Protein AF-A0A7C2QD54-F1 (afdb_monomer_lite)

Radius of gyration: 16.15 Å; chains: 1; bounding box: 28×56×39 Å

pLDDT: mean 87.22, std 12.04, range [49.31, 98.19]

Secondary structure (DSSP, 8-state):
-EEEETTTEEEEEEEEE-SSEEEEEEEES-SSS-SEEEE-SS-EEEEETT--EEEESSSS--TTTTTTSBS--EEEEEETTEEEEEEESS--SEEEEE-SSSS-EEEEE-S--S-EEEEEEEES--SSTHHHHHHHHHHHSPP-------

Sequence (150 aa):
MFRELQGGVTYTKRYTFYPQYFDVEIETSTSEATYSRAFYAQEGDYEDSGGVKARVDGKGEAEGVMGTTQQPRWYAVYAPRWAHACLALTPMDAIVYWDSAAMGGIGFNTSRTEGVRLRYVILPGARDASFAERWYRRAQEPIKVVEESE

Structure (mmCIF, N/CA/C/O backbone):
data_AF-A0A7C2QD54-F1
#
_entry.id   AF-A0A7C2QD54-F1
#
loop_
_ato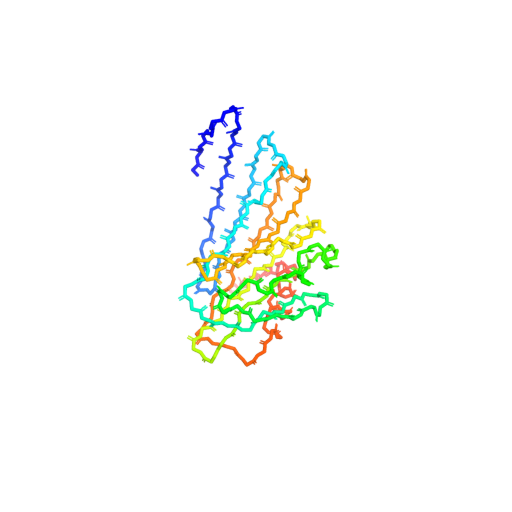m_site.group_PDB
_atom_site.id
_atom_site.type_symbol
_atom_site.label_atom_id
_atom_site.label_alt_id
_atom_site.label_comp_id
_atom_site.label_asym_id
_atom_site.label_entity_id
_atom_site.label_seq_id
_atom_site.pdbx_PDB_ins_code
_atom_site.Cartn_x
_atom_site.Cartn_y
_atom_site.Cartn_z
_atom_site.occupancy
_atom_site.B_iso_or_equiv
_atom_site.auth_seq_id
_atom_site.auth_comp_id
_atom_site.auth_asym_id
_atom_site.auth_atom_id
_atom_site.pdbx_PDB_model_num
ATOM 1 N N . MET A 1 1 ? 1.426 -4.482 18.633 1.00 51.06 1 MET A N 1
ATOM 2 C CA . MET A 1 1 ? 2.181 -3.522 19.478 1.00 51.06 1 MET A CA 1
ATOM 3 C C . MET A 1 1 ? 1.274 -2.326 19.726 1.00 51.06 1 MET A C 1
ATOM 5 O O . MET A 1 1 ? 0.720 -1.838 18.749 1.00 51.06 1 MET A O 1
ATOM 9 N N . PHE A 1 2 ? 1.100 -1.905 20.980 1.00 67.88 2 PHE A N 1
ATOM 10 C CA . PHE A 1 2 ? 0.339 -0.706 21.361 1.00 67.88 2 PHE A CA 1
ATOM 11 C C . PHE A 1 2 ? 1.287 0.494 21.438 1.00 67.88 2 PHE A C 1
ATOM 13 O O . PHE A 1 2 ? 2.392 0.357 21.971 1.00 67.88 2 PHE A O 1
ATOM 20 N N . ARG A 1 3 ? 0.884 1.644 20.891 1.00 66.62 3 ARG A N 1
ATOM 21 C CA . ARG A 1 3 ? 1.593 2.917 21.070 1.00 66.62 3 ARG A CA 1
ATOM 22 C C . ARG A 1 3 ? 0.594 4.056 21.258 1.00 66.62 3 ARG A C 1
ATOM 24 O O . ARG A 1 3 ? -0.423 4.112 20.571 1.00 66.62 3 ARG A O 1
ATOM 31 N N . GLU A 1 4 ? 0.944 4.976 22.145 1.00 72.44 4 GLU A N 1
ATOM 32 C CA . GLU A 1 4 ? 0.268 6.257 22.336 1.00 72.44 4 GLU A CA 1
ATOM 33 C C . GLU A 1 4 ? 1.118 7.362 21.693 1.00 72.44 4 GLU A C 1
ATOM 35 O O . GLU A 1 4 ? 2.344 7.386 21.840 1.00 72.44 4 GLU A O 1
ATOM 40 N N . LEU A 1 5 ? 0.483 8.232 20.914 1.00 70.19 5 LEU A N 1
ATOM 41 C CA . LEU A 1 5 ? 1.089 9.386 20.255 1.00 70.19 5 LEU A CA 1
ATOM 42 C C . LEU A 1 5 ? 0.797 10.664 21.056 1.00 70.19 5 LEU A C 1
ATOM 44 O O . LEU A 1 5 ? -0.136 10.718 21.857 1.00 70.19 5 LEU A O 1
ATOM 48 N N . GLN A 1 6 ? 1.576 11.723 20.810 1.00 69.88 6 GLN A N 1
ATOM 49 C CA . GLN A 1 6 ? 1.274 13.046 21.365 1.00 69.88 6 GLN A CA 1
ATOM 50 C C . GLN A 1 6 ? -0.150 13.474 20.967 1.00 69.88 6 GLN A C 1
ATOM 52 O O . GLN A 1 6 ? -0.524 13.361 19.803 1.00 69.88 6 GLN A O 1
ATOM 57 N N . GLY A 1 7 ? -0.935 13.941 21.945 1.00 75.19 7 GLY A N 1
ATOM 58 C CA . GLY A 1 7 ? -2.345 14.310 21.762 1.00 75.19 7 GLY A CA 1
ATOM 59 C C . GLY A 1 7 ? -3.369 13.254 22.203 1.00 75.19 7 GLY A C 1
ATOM 60 O O . GLY A 1 7 ? -4.551 13.438 21.943 1.00 75.19 7 GLY A O 1
ATOM 61 N N . GLY A 1 8 ? -2.952 12.166 22.866 1.00 79.69 8 GLY A N 1
ATOM 62 C CA . GLY A 1 8 ? -3.870 11.134 23.382 1.00 79.69 8 GLY A CA 1
ATOM 63 C C . GLY A 1 8 ? -4.407 10.181 22.307 1.00 79.69 8 GLY A C 1
ATOM 64 O O . GLY A 1 8 ? -5.371 9.449 22.534 1.00 79.69 8 GLY A O 1
ATOM 65 N N . VAL A 1 9 ? -3.791 10.183 21.122 1.00 82.81 9 VAL A N 1
ATOM 66 C CA . VAL A 1 9 ? -4.124 9.256 20.038 1.00 82.81 9 VAL A CA 1
ATOM 67 C C . VAL A 1 9 ? -3.458 7.912 20.305 1.00 82.81 9 VAL A C 1
ATOM 69 O O . VAL A 1 9 ? -2.239 7.834 20.455 1.00 82.81 9 VAL A O 1
ATOM 72 N N . THR A 1 10 ? -4.235 6.836 20.311 1.00 87.12 10 THR A N 1
ATOM 73 C CA . THR A 1 10 ? -3.731 5.470 20.454 1.00 87.12 10 THR A CA 1
ATOM 74 C C . THR A 1 10 ? -3.917 4.715 19.154 1.00 87.12 10 THR A C 1
ATOM 76 O O . THR A 1 10 ? -4.859 4.964 18.403 1.00 87.12 10 THR A O 1
ATOM 79 N N . TYR A 1 11 ? -3.009 3.783 18.874 1.00 87.62 11 TYR A N 1
ATOM 80 C CA . TYR A 1 11 ? -3.208 2.838 17.787 1.00 87.62 11 TYR A CA 1
ATOM 81 C C . TYR A 1 11 ? -2.607 1.472 18.102 1.00 87.62 11 TYR A C 1
ATOM 83 O O . TYR A 1 11 ? -1.586 1.338 18.788 1.00 87.62 11 TYR A O 1
ATOM 91 N N . THR A 1 12 ? -3.222 0.455 17.512 1.00 91.00 12 THR A N 1
ATOM 92 C CA . THR A 1 12 ? -2.728 -0.915 17.499 1.00 91.00 12 THR A CA 1
ATOM 93 C C . THR A 1 12 ? -2.559 -1.356 16.058 1.00 91.00 12 THR A C 1
ATOM 95 O O . THR A 1 12 ? -3.454 -1.203 15.231 1.00 91.00 12 THR A O 1
ATOM 98 N N . LYS A 1 13 ? -1.390 -1.930 15.758 1.00 92.56 13 LYS A N 1
ATOM 99 C CA . LYS A 1 13 ? -1.161 -2.665 14.512 1.00 92.56 13 LYS A CA 1
ATOM 100 C C . LYS A 1 13 ? -0.808 -4.112 14.797 1.00 92.56 13 LYS A C 1
ATOM 102 O O . LYS A 1 13 ? 0.065 -4.391 15.635 1.00 92.56 13 LYS A O 1
ATOM 107 N N . ARG A 1 14 ? -1.449 -5.014 14.058 1.00 95.50 14 ARG A N 1
ATOM 108 C CA . ARG A 1 14 ? -1.118 -6.438 14.001 1.00 95.50 14 ARG A CA 1
ATOM 109 C C . ARG A 1 14 ? -0.583 -6.770 12.616 1.00 95.50 14 ARG A C 1
ATOM 111 O O . ARG A 1 14 ? -1.251 -6.519 11.621 1.00 95.50 14 ARG A O 1
ATOM 118 N N . TYR A 1 15 ? 0.612 -7.348 12.580 1.00 95.56 15 TYR A N 1
ATOM 119 C CA . TYR A 1 15 ? 1.270 -7.790 11.355 1.00 95.56 15 TYR A CA 1
ATOM 120 C C . TYR A 1 15 ? 1.229 -9.314 11.295 1.00 95.56 15 TYR A C 1
ATOM 122 O O . TYR A 1 15 ? 1.637 -9.969 12.254 1.00 95.56 15 TYR A O 1
ATOM 130 N N . THR A 1 16 ? 0.746 -9.871 10.187 1.00 96.94 16 THR A N 1
ATOM 131 C CA . THR A 1 16 ? 0.750 -11.322 9.942 1.00 96.94 16 THR A CA 1
ATOM 132 C C . THR A 1 16 ? 1.552 -11.605 8.683 1.00 96.94 16 THR A C 1
ATOM 134 O O . THR A 1 16 ? 1.192 -11.121 7.613 1.00 96.94 16 THR A O 1
ATOM 137 N N . PHE A 1 17 ? 2.644 -12.356 8.811 1.00 95.81 17 PHE A N 1
ATOM 138 C CA . PHE A 1 17 ? 3.596 -12.588 7.726 1.00 95.81 17 PHE A CA 1
ATOM 139 C C . PHE A 1 17 ? 3.344 -13.923 7.027 1.00 95.81 17 PHE A C 1
ATOM 141 O O . PHE A 1 17 ? 3.134 -14.946 7.675 1.00 95.81 17 PHE A O 1
ATOM 148 N N . TYR A 1 18 ? 3.426 -13.897 5.702 1.00 94.75 18 TYR A N 1
ATOM 149 C CA . TYR A 1 18 ? 3.318 -15.045 4.809 1.00 94.75 18 TYR A CA 1
ATOM 150 C C . TYR A 1 18 ? 4.505 -15.025 3.830 1.00 94.75 18 TYR A C 1
ATOM 152 O O . TYR A 1 18 ? 5.209 -14.017 3.746 1.00 94.75 18 TYR A O 1
ATOM 160 N N . PRO A 1 19 ? 4.741 -16.091 3.041 1.00 91.12 19 PRO A N 1
ATOM 161 C CA . PRO A 1 19 ? 5.928 -16.165 2.185 1.00 91.12 19 PRO A CA 1
ATOM 162 C C . PRO A 1 19 ? 6.099 -15.020 1.169 1.00 91.12 19 PRO A C 1
ATOM 164 O O . PRO A 1 19 ? 7.225 -14.698 0.811 1.00 91.12 19 PRO A O 1
ATOM 167 N N . GLN A 1 20 ? 5.007 -14.420 0.678 1.00 91.56 20 GLN A N 1
ATOM 168 C CA . GLN A 1 20 ? 5.036 -13.416 -0.409 1.00 91.56 20 GLN A CA 1
ATOM 169 C C . GLN A 1 20 ? 4.307 -12.108 -0.077 1.00 91.56 20 GLN A C 1
ATOM 171 O O . GLN A 1 20 ? 4.279 -11.176 -0.882 1.00 91.56 20 GLN A O 1
ATOM 176 N N . TYR A 1 21 ? 3.672 -12.045 1.088 1.00 96.88 21 TYR A N 1
ATOM 177 C CA . TYR A 1 21 ? 2.918 -10.879 1.513 1.00 96.88 21 TYR A CA 1
ATOM 178 C C . TYR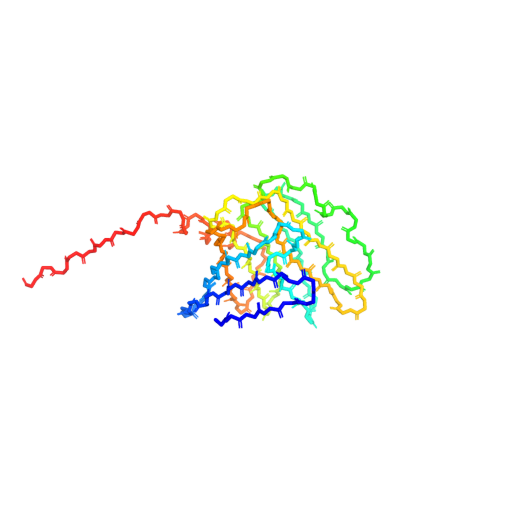 A 1 21 ? 2.822 -10.835 3.033 1.00 96.88 21 TYR A C 1
ATOM 180 O O . TYR A 1 21 ? 3.065 -11.828 3.719 1.00 96.88 21 TYR A O 1
ATOM 188 N N . PHE A 1 22 ? 2.417 -9.693 3.565 1.00 96.75 22 PHE A N 1
ATOM 189 C CA . PHE A 1 22 ? 1.982 -9.593 4.948 1.00 96.75 22 PHE A CA 1
ATOM 190 C C . PHE A 1 22 ? 0.701 -8.775 5.045 1.00 96.75 22 PHE A C 1
ATOM 192 O O . PHE A 1 22 ? 0.483 -7.838 4.275 1.00 96.75 22 PHE A O 1
ATOM 199 N N . ASP A 1 23 ? -0.139 -9.143 6.003 1.00 96.50 23 ASP A N 1
ATOM 200 C CA . ASP A 1 23 ? -1.360 -8.416 6.321 1.00 96.50 23 ASP A CA 1
ATOM 201 C C . ASP A 1 23 ? -1.107 -7.470 7.492 1.00 96.50 23 ASP A C 1
ATOM 203 O O . ASP A 1 23 ? -0.374 -7.803 8.429 1.00 96.50 23 ASP A O 1
ATOM 207 N N . VAL A 1 24 ? -1.730 -6.297 7.434 1.00 95.56 24 VAL A N 1
ATOM 208 C CA . VAL A 1 24 ? -1.722 -5.296 8.498 1.00 95.56 24 VAL A CA 1
ATOM 209 C C . VAL A 1 24 ? -3.158 -5.020 8.898 1.00 95.56 24 VAL A C 1
ATOM 211 O O . VAL A 1 24 ? -3.958 -4.579 8.074 1.00 95.56 24 VAL A O 1
ATOM 214 N N . GLU A 1 25 ? -3.467 -5.253 10.165 1.00 95.50 25 GLU A N 1
ATOM 215 C CA . GLU A 1 25 ? -4.739 -4.862 10.769 1.00 95.50 25 GLU A CA 1
ATOM 216 C C . GLU A 1 25 ? -4.504 -3.704 11.721 1.00 95.50 25 GLU A C 1
ATOM 218 O O . GLU A 1 25 ? -3.515 -3.707 12.463 1.00 95.50 25 GLU A O 1
ATOM 223 N N . ILE A 1 26 ? -5.367 -2.695 11.640 1.00 92.56 26 ILE A N 1
ATOM 224 C CA . ILE A 1 26 ? -5.156 -1.397 12.268 1.00 92.56 26 ILE A CA 1
ATOM 225 C C . ILE A 1 26 ? -6.425 -0.976 13.000 1.00 92.56 26 ILE A C 1
ATOM 227 O O . ILE A 1 26 ? -7.520 -0.977 12.437 1.00 92.56 26 ILE A O 1
ATOM 231 N N . GLU A 1 27 ? -6.225 -0.570 14.246 1.00 92.12 27 GLU A N 1
ATOM 232 C CA . GLU A 1 27 ? -7.203 0.101 15.094 1.00 92.12 27 GLU A CA 1
ATOM 233 C C . GLU A 1 27 ? -6.566 1.384 15.623 1.00 92.12 27 GLU A C 1
ATOM 235 O O . GLU A 1 27 ? -5.367 1.411 15.920 1.00 92.12 27 GLU A O 1
ATOM 240 N N . THR A 1 28 ? -7.340 2.457 15.715 1.00 88.94 28 THR A N 1
ATOM 241 C CA . THR A 1 28 ? -6.869 3.784 16.128 1.00 88.94 28 THR A CA 1
ATOM 242 C C . THR A 1 28 ? -7.996 4.558 16.790 1.00 88.94 28 THR A C 1
ATOM 244 O O . THR A 1 28 ? -9.155 4.398 16.424 1.00 88.94 28 THR A O 1
ATOM 247 N N . SER A 1 29 ? -7.676 5.434 17.737 1.00 87.62 29 SER A N 1
ATOM 248 C CA . SER A 1 29 ? -8.668 6.316 18.361 1.00 87.62 29 SER A CA 1
ATOM 249 C C . SER A 1 29 ? -9.038 7.542 17.511 1.00 87.62 29 SER A C 1
ATOM 251 O O . SER A 1 29 ? -9.889 8.328 17.919 1.00 87.62 29 SER A O 1
ATOM 253 N N . THR A 1 30 ? -8.418 7.721 16.337 1.00 83.81 30 THR A N 1
ATOM 254 C CA . THR A 1 30 ? -8.677 8.841 15.414 1.00 83.81 30 THR A CA 1
ATOM 255 C C . THR A 1 30 ? -8.646 8.414 13.950 1.00 83.81 30 THR A C 1
ATOM 257 O O . THR A 1 30 ? -7.912 7.494 13.587 1.00 83.81 30 THR A O 1
ATOM 260 N N . SER A 1 31 ? -9.386 9.135 13.107 1.00 79.56 31 SER A N 1
ATOM 261 C CA . SER A 1 31 ? -9.400 8.988 11.649 1.00 79.56 31 SER A CA 1
ATOM 262 C C . SER A 1 31 ? -8.550 10.018 10.898 1.00 79.56 31 SER A C 1
ATOM 264 O O . SER A 1 31 ? -8.549 10.053 9.671 1.00 79.56 31 SER A O 1
ATOM 266 N N . GLU A 1 32 ? -7.827 10.881 11.610 1.00 69.44 32 GLU A N 1
ATOM 267 C CA . GLU A 1 32 ? -7.120 12.037 11.034 1.00 69.44 32 GLU A CA 1
ATOM 268 C C . GLU A 1 32 ? -5.785 11.694 10.335 1.00 69.44 32 GLU A C 1
ATOM 270 O O . GLU A 1 32 ? -5.002 12.586 10.013 1.00 69.44 32 GLU A O 1
ATOM 275 N N . ALA A 1 33 ? -5.480 10.414 10.089 1.00 66.50 33 ALA A N 1
ATOM 276 C CA . ALA A 1 33 ? -4.160 9.989 9.623 1.00 66.50 33 ALA A CA 1
ATOM 277 C C . ALA A 1 33 ? -4.183 8.982 8.462 1.00 66.50 33 ALA A C 1
ATOM 279 O O . ALA A 1 33 ? -5.134 8.239 8.239 1.00 66.50 33 ALA A O 1
ATOM 280 N N . THR A 1 34 ? -3.060 8.900 7.741 1.00 73.94 34 THR A N 1
ATOM 281 C CA . THR A 1 34 ? -2.770 7.790 6.823 1.00 73.94 34 THR A CA 1
ATOM 282 C C . THR A 1 34 ? -2.351 6.569 7.639 1.00 73.94 34 THR A C 1
ATOM 284 O O . THR A 1 34 ? -1.2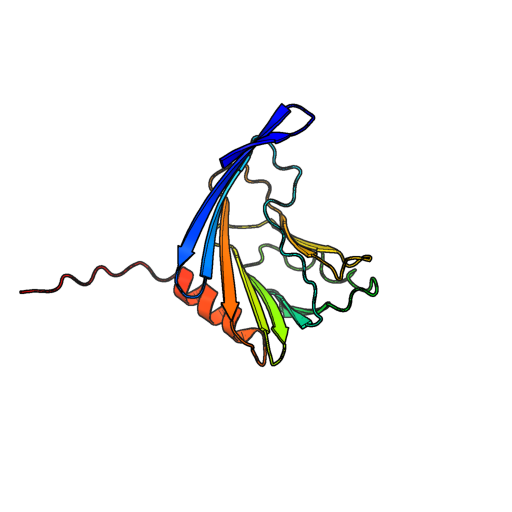65 6.544 8.228 1.00 73.94 34 THR A O 1
ATOM 287 N N . TYR A 1 35 ? -3.209 5.552 7.661 1.00 69.38 35 TYR A N 1
ATOM 288 C CA . TYR A 1 35 ? -3.125 4.412 8.576 1.00 69.38 35 TYR A CA 1
ATOM 289 C C . TYR A 1 35 ? -1.844 3.611 8.383 1.00 69.38 35 TYR A C 1
ATOM 291 O O . TYR A 1 35 ? -1.203 3.199 9.349 1.00 69.38 35 TYR A O 1
ATOM 299 N N . SER A 1 36 ? -1.434 3.401 7.135 1.00 75.56 36 SER A N 1
ATOM 300 C CA . SER A 1 36 ? -0.195 2.713 6.799 1.00 75.56 36 SER A CA 1
ATOM 301 C C . SER A 1 36 ? 0.382 3.251 5.501 1.00 75.56 36 SER A C 1
ATOM 303 O O . SER A 1 36 ? -0.348 3.546 4.557 1.00 75.56 36 SER A O 1
ATOM 305 N N . ARG A 1 37 ? 1.705 3.404 5.488 1.00 86.38 37 ARG A N 1
ATOM 306 C CA . ARG A 1 37 ? 2.458 4.081 4.438 1.00 86.38 37 ARG A CA 1
ATOM 307 C C . ARG A 1 37 ? 3.666 3.244 4.042 1.00 86.38 37 ARG A C 1
ATOM 309 O O . ARG A 1 37 ? 4.469 2.897 4.904 1.00 86.38 37 ARG A O 1
ATOM 316 N N . ALA A 1 38 ? 3.784 2.933 2.756 1.00 90.00 38 ALA A N 1
ATOM 317 C CA . ALA A 1 38 ? 5.022 2.427 2.175 1.00 90.00 38 ALA A CA 1
ATOM 318 C C . ALA A 1 38 ? 5.890 3.618 1.768 1.00 90.00 38 ALA A C 1
ATOM 320 O O . ALA A 1 38 ? 5.408 4.498 1.061 1.00 90.00 38 ALA A O 1
ATOM 321 N N . PHE A 1 39 ? 7.146 3.627 2.202 1.00 88.38 39 PHE A N 1
ATOM 322 C CA . PHE A 1 39 ? 8.163 4.562 1.729 1.00 88.38 39 PHE A CA 1
ATOM 323 C C . PHE A 1 39 ? 9.083 3.823 0.764 1.00 88.38 39 PHE A C 1
ATOM 325 O O . PHE A 1 39 ? 9.464 2.680 1.031 1.00 88.38 39 PHE A O 1
ATOM 332 N N . TYR A 1 40 ? 9.439 4.466 -0.339 1.00 87.56 40 TYR A N 1
ATOM 333 C CA . TYR A 1 40 ? 10.269 3.858 -1.371 1.00 87.56 40 TYR A CA 1
ATOM 334 C C . TYR A 1 40 ? 11.656 4.466 -1.335 1.00 87.56 40 TYR A C 1
ATOM 336 O O . TYR A 1 40 ? 11.786 5.670 -1.237 1.00 87.56 40 TYR A O 1
ATOM 344 N N . ALA A 1 41 ? 12.693 3.636 -1.409 1.00 86.94 41 ALA A N 1
ATOM 345 C CA . ALA A 1 41 ? 14.085 4.086 -1.509 1.00 86.94 41 ALA A CA 1
ATOM 346 C C . ALA A 1 41 ? 14.659 3.896 -2.925 1.00 86.94 41 ALA A C 1
ATOM 348 O O . ALA A 1 41 ? 15.837 4.140 -3.161 1.00 86.94 41 ALA A O 1
ATOM 349 N N . GLN A 1 42 ? 13.843 3.395 -3.851 1.00 89.62 42 GLN A N 1
ATOM 350 C CA . GLN A 1 42 ? 14.208 3.073 -5.225 1.00 89.62 42 GLN A CA 1
ATOM 351 C C . GLN A 1 42 ? 13.108 3.572 -6.152 1.00 89.62 42 GLN A C 1
ATOM 353 O O . GLN A 1 42 ? 11.941 3.615 -5.760 1.00 89.62 42 GLN A O 1
ATOM 358 N N . GLU A 1 43 ? 13.488 3.912 -7.379 1.00 92.06 43 GLU A N 1
ATOM 359 C CA . GLU A 1 43 ? 12.527 4.335 -8.387 1.00 92.06 43 GLU A CA 1
ATOM 360 C C . GLU A 1 43 ? 11.623 3.191 -8.848 1.00 92.06 43 GLU A C 1
ATOM 362 O O . GLU A 1 43 ? 12.031 2.022 -8.884 1.00 92.06 43 GLU A O 1
ATOM 367 N N . GLY A 1 44 ? 10.418 3.552 -9.279 1.00 92.94 44 GLY A N 1
ATOM 368 C CA . GLY A 1 44 ? 9.475 2.629 -9.894 1.00 92.94 44 GLY A CA 1
ATOM 369 C C . GLY A 1 44 ? 8.309 3.346 -10.557 1.00 92.94 44 GLY A C 1
ATOM 370 O O . GLY A 1 44 ? 8.109 4.549 -10.386 1.00 92.94 44 GLY A O 1
ATOM 371 N N . ASP A 1 45 ? 7.538 2.584 -11.317 1.00 94.81 45 ASP A N 1
ATOM 372 C CA . ASP A 1 45 ? 6.308 3.055 -11.937 1.00 94.81 45 ASP A CA 1
ATOM 373 C C . ASP A 1 45 ? 5.135 2.774 -11.005 1.00 94.81 45 ASP A C 1
ATOM 375 O O . ASP A 1 45 ? 4.977 1.658 -10.507 1.00 94.81 45 ASP A O 1
ATOM 379 N N . TYR A 1 46 ? 4.336 3.804 -10.747 1.00 94.12 46 TYR A N 1
ATOM 380 C CA . TYR A 1 46 ? 3.125 3.726 -9.947 1.00 94.12 46 TYR A CA 1
ATOM 381 C C . TYR A 1 46 ? 1.909 3.491 -10.838 1.00 94.12 46 TYR A C 1
ATOM 383 O O . TYR A 1 46 ? 1.767 4.122 -11.889 1.00 94.12 46 TYR A O 1
ATOM 391 N N . GLU A 1 47 ? 0.999 2.640 -10.373 1.00 96.25 47 GLU A N 1
ATOM 392 C CA . GLU A 1 47 ? -0.352 2.530 -10.917 1.00 96.25 47 GLU A CA 1
ATOM 393 C C . GLU A 1 47 ? -1.345 2.129 -9.822 1.00 96.25 47 GLU A C 1
ATOM 395 O O . GLU A 1 47 ? -0.988 1.394 -8.897 1.00 96.25 47 GLU A O 1
ATOM 400 N N . ASP A 1 48 ? -2.597 2.569 -9.925 1.00 96.81 48 ASP A N 1
ATOM 401 C CA . ASP A 1 48 ? -3.671 2.146 -9.025 1.00 96.81 48 ASP A CA 1
ATOM 402 C C . ASP A 1 48 ? -4.879 1.535 -9.734 1.00 96.81 48 ASP A C 1
ATOM 404 O O . ASP A 1 48 ? -4.996 1.520 -10.958 1.00 96.81 48 ASP A O 1
ATOM 408 N N . SER A 1 49 ? -5.813 1.027 -8.930 1.00 97.56 49 SER A N 1
ATOM 409 C CA . SER A 1 49 ? -7.046 0.404 -9.414 1.00 97.56 49 SER A CA 1
ATOM 410 C C . SER A 1 49 ? -7.982 1.331 -10.200 1.00 97.56 49 SER A C 1
ATOM 412 O O . SER A 1 49 ? -8.914 0.833 -10.831 1.00 97.56 49 SER A O 1
ATOM 414 N N . GLY A 1 50 ? -7.779 2.651 -10.126 1.00 96.25 50 GLY A N 1
ATOM 415 C CA . GLY A 1 50 ? -8.484 3.651 -10.929 1.00 96.25 50 GLY A CA 1
ATOM 416 C C . GLY A 1 50 ? -7.807 3.924 -12.275 1.00 96.25 50 GLY A C 1
ATOM 417 O O . GLY A 1 50 ? -8.374 4.626 -13.108 1.00 96.25 50 GLY A O 1
ATOM 418 N N . GLY A 1 51 ? -6.624 3.349 -12.511 1.00 95.75 51 GLY A N 1
ATOM 419 C CA . GLY A 1 51 ? -5.830 3.535 -13.722 1.00 95.75 51 GLY A CA 1
ATOM 420 C C . GLY A 1 51 ? -4.935 4.773 -13.691 1.00 95.75 51 GLY A C 1
ATOM 421 O O . GLY A 1 51 ? -4.344 5.109 -14.719 1.00 95.75 51 GLY A O 1
ATOM 422 N N . VAL A 1 52 ? -4.817 5.454 -12.545 1.00 95.06 52 VAL A N 1
ATOM 423 C CA . VAL A 1 52 ? -3.895 6.586 -12.396 1.00 95.06 52 VAL A CA 1
ATOM 424 C C . VAL A 1 52 ? -2.469 6.064 -12.427 1.00 95.06 52 VAL A C 1
ATOM 426 O O . VAL A 1 52 ? -2.174 5.033 -11.827 1.00 95.06 52 VAL A O 1
ATOM 429 N N . LYS A 1 53 ? -1.584 6.787 -13.118 1.00 93.31 53 LYS A N 1
ATOM 430 C CA . LYS A 1 53 ? -0.172 6.435 -13.284 1.00 93.31 53 LYS A CA 1
ATOM 431 C C . LYS A 1 53 ? 0.719 7.603 -12.907 1.00 93.31 53 LYS A C 1
ATOM 433 O O . LYS A 1 53 ? 0.370 8.751 -13.159 1.00 93.31 53 LYS A O 1
ATOM 438 N N . ALA A 1 54 ? 1.875 7.290 -12.339 1.00 91.38 54 ALA A N 1
ATOM 439 C CA . ALA A 1 54 ? 2.901 8.263 -11.990 1.00 91.38 54 ALA A CA 1
ATOM 440 C C . ALA A 1 54 ? 4.277 7.592 -11.973 1.00 91.38 54 ALA A C 1
ATOM 442 O O . ALA A 1 54 ? 4.384 6.363 -11.974 1.00 91.38 54 ALA A O 1
ATOM 443 N N . ARG A 1 55 ? 5.335 8.401 -11.924 1.00 90.31 55 ARG A N 1
ATOM 444 C CA . ARG A 1 55 ? 6.688 7.925 -11.645 1.00 90.31 55 ARG A CA 1
ATOM 445 C C . ARG A 1 55 ? 7.017 8.208 -10.183 1.00 90.31 55 ARG A C 1
ATOM 447 O O . ARG A 1 55 ? 6.806 9.315 -9.701 1.00 90.31 55 ARG A O 1
ATOM 454 N N . VAL A 1 56 ? 7.547 7.210 -9.484 1.00 89.38 56 VAL A N 1
ATOM 455 C CA . VAL A 1 56 ? 8.168 7.396 -8.171 1.00 89.38 56 VAL A CA 1
ATOM 456 C C . VAL A 1 56 ? 9.653 7.635 -8.417 1.00 89.38 56 VAL A C 1
ATOM 458 O O . VAL A 1 56 ? 10.404 6.678 -8.584 1.00 89.38 56 VAL A O 1
ATOM 461 N N . ASP A 1 57 ? 10.070 8.897 -8.517 1.00 86.88 57 ASP A N 1
ATOM 462 C CA . ASP A 1 57 ? 11.477 9.290 -8.715 1.00 86.88 57 ASP A CA 1
ATOM 463 C C . ASP A 1 57 ? 11.970 10.382 -7.748 1.00 86.88 57 ASP A C 1
ATOM 465 O O . ASP A 1 57 ? 13.118 10.819 -7.833 1.00 86.88 57 ASP A O 1
ATOM 469 N N . GLY A 1 58 ? 11.123 10.797 -6.802 1.00 80.62 58 GLY A N 1
ATOM 470 C CA . GLY A 1 58 ? 11.468 11.757 -5.759 1.00 80.62 58 GLY A CA 1
ATOM 471 C C . GLY A 1 58 ? 11.532 13.222 -6.198 1.00 80.62 58 GLY A C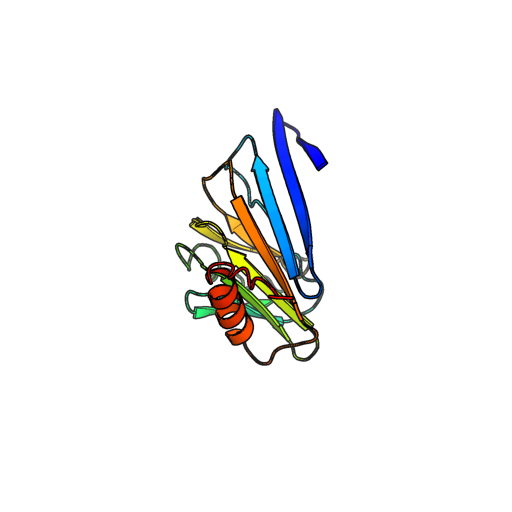 1
ATOM 472 O O . GLY A 1 58 ? 12.044 14.031 -5.421 1.00 80.62 58 GLY A O 1
ATOM 473 N N . LYS A 1 59 ? 11.052 13.576 -7.399 1.00 80.31 59 LYS A N 1
ATOM 474 C CA . LYS A 1 59 ? 11.182 14.939 -7.947 1.00 80.31 59 LYS A CA 1
ATOM 475 C C . LYS A 1 59 ? 10.056 15.916 -7.608 1.00 80.31 59 LYS A C 1
ATOM 477 O O . LYS A 1 59 ? 10.242 17.106 -7.845 1.00 80.31 59 LYS A O 1
ATOM 482 N N . GLY A 1 60 ? 8.954 15.477 -7.011 1.00 67.06 60 GLY A N 1
ATOM 483 C CA . GLY A 1 60 ? 7.872 16.366 -6.576 1.00 67.06 60 GLY A CA 1
ATOM 484 C C . GLY A 1 60 ? 6.675 16.447 -7.526 1.00 67.06 60 GLY A C 1
ATOM 485 O O . GLY A 1 60 ? 5.913 17.402 -7.426 1.00 67.06 60 GLY A O 1
ATOM 486 N N . GLU A 1 61 ? 6.498 15.511 -8.465 1.00 67.38 61 GLU A N 1
ATOM 487 C CA . GLU A 1 61 ? 5.479 15.5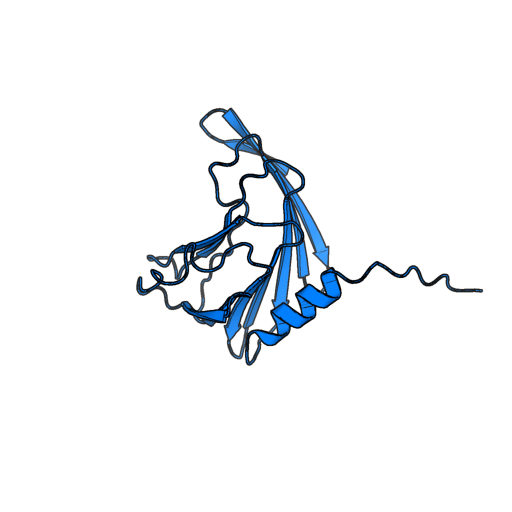99 -9.534 1.00 67.38 61 GLU A CA 1
ATOM 488 C C . GLU A 1 61 ? 4.246 14.706 -9.271 1.00 67.38 61 GLU A C 1
ATOM 490 O O . GLU A 1 61 ? 3.637 14.127 -10.171 1.00 67.38 61 GLU A O 1
ATOM 495 N N . ALA A 1 62 ? 3.867 14.582 -7.998 1.00 65.44 62 ALA A N 1
ATOM 496 C CA . ALA A 1 62 ? 2.814 13.693 -7.506 1.00 65.44 62 ALA A CA 1
ATOM 497 C C . ALA A 1 62 ? 1.362 14.210 -7.608 1.00 65.44 62 ALA A C 1
ATOM 499 O O . ALA A 1 62 ? 0.438 13.482 -7.226 1.00 65.44 62 ALA A O 1
ATOM 500 N N . GLU A 1 63 ? 1.135 15.445 -8.069 1.00 65.81 63 GLU A N 1
ATOM 501 C CA . GLU A 1 63 ? -0.137 16.174 -7.878 1.00 65.81 63 GLU A CA 1
ATOM 502 C C . GLU A 1 63 ? -1.377 15.448 -8.432 1.00 65.81 63 GLU A C 1
ATOM 504 O O . GLU A 1 63 ? -2.470 15.588 -7.889 1.00 65.81 63 GLU A O 1
ATOM 509 N N . GLY A 1 64 ? -1.217 14.621 -9.470 1.00 79.75 64 GLY A N 1
ATOM 510 C CA . GLY A 1 64 ? -2.319 13.895 -10.115 1.00 79.75 64 GLY A CA 1
ATOM 511 C C . GLY A 1 64 ? -2.777 12.607 -9.417 1.00 79.75 64 GLY A C 1
ATOM 512 O O . GLY A 1 64 ? -3.731 11.981 -9.882 1.00 79.75 64 GLY A O 1
ATOM 513 N N . VAL A 1 65 ? -2.115 12.173 -8.339 1.00 84.88 65 VAL A N 1
ATOM 514 C CA . VAL A 1 65 ? -2.404 10.881 -7.684 1.00 84.88 65 VAL A CA 1
ATOM 515 C C . VAL A 1 65 ? -3.305 11.024 -6.464 1.00 84.88 65 VAL A C 1
ATOM 517 O O . VAL A 1 65 ? -4.245 10.248 -6.282 1.00 84.88 65 VAL A O 1
ATOM 520 N N . MET A 1 66 ? -3.001 11.987 -5.595 1.00 87.00 66 MET A N 1
ATOM 521 C CA . MET A 1 66 ? -3.663 12.109 -4.301 1.00 87.00 66 MET A CA 1
ATOM 522 C C . MET A 1 66 ? -5.151 12.431 -4.477 1.00 87.00 66 MET A C 1
ATOM 524 O O . MET A 1 66 ? -5.511 13.422 -5.101 1.00 87.00 66 MET A O 1
ATOM 528 N N . GLY A 1 67 ? -6.026 11.606 -3.899 1.00 86.50 67 GLY A N 1
ATOM 529 C CA . GLY A 1 67 ? -7.476 11.835 -3.949 1.00 86.50 67 GLY A CA 1
ATOM 530 C C . GLY A 1 67 ? -8.155 11.561 -5.298 1.00 86.50 67 GLY A C 1
ATOM 531 O O . GLY A 1 67 ? -9.384 11.561 -5.346 1.00 86.50 67 GLY A O 1
ATOM 532 N N . THR A 1 68 ? -7.409 11.286 -6.372 1.00 92.88 68 THR A N 1
ATOM 533 C CA . THR A 1 68 ? -7.981 11.074 -7.713 1.00 92.88 68 THR A CA 1
ATOM 534 C C . THR A 1 68 ? -8.819 9.799 -7.773 1.00 92.88 68 THR A C 1
ATOM 536 O O . THR A 1 68 ? -9.979 9.824 -8.187 1.00 92.88 68 THR A O 1
ATOM 539 N N . THR A 1 69 ? -8.261 8.678 -7.312 1.00 93.81 69 THR A N 1
ATOM 540 C CA . THR A 1 69 ? -8.973 7.398 -7.271 1.00 93.81 69 THR A CA 1
ATOM 541 C C . THR A 1 69 ? -9.798 7.302 -5.992 1.00 93.81 69 THR A C 1
ATOM 543 O O . THR A 1 69 ? -9.253 7.142 -4.898 1.00 93.81 69 THR A O 1
ATOM 546 N N . GLN A 1 70 ? -11.119 7.372 -6.143 1.00 94.62 70 GLN A N 1
ATOM 547 C CA . GLN A 1 70 ? -12.080 7.144 -5.064 1.00 94.62 70 GLN A CA 1
ATOM 548 C C . GLN A 1 70 ? -12.265 5.645 -4.829 1.00 94.62 70 GLN A C 1
ATOM 550 O O . GLN A 1 70 ? -12.345 4.871 -5.784 1.00 94.62 70 GLN A O 1
ATOM 555 N N . GLN A 1 71 ? -12.356 5.239 -3.562 1.00 94.56 71 GLN A N 1
ATOM 556 C CA . GLN A 1 71 ? -12.517 3.833 -3.166 1.00 94.56 71 GLN A CA 1
ATOM 557 C C . GLN A 1 71 ? -11.499 2.886 -3.830 1.00 94.56 71 GLN A C 1
ATOM 559 O O . GLN A 1 71 ? -11.875 1.887 -4.456 1.00 94.56 71 GLN A O 1
ATOM 564 N N . PRO A 1 72 ? -10.193 3.190 -3.725 1.00 95.81 72 PRO A N 1
ATOM 565 C CA . PRO A 1 72 ? -9.164 2.402 -4.379 1.00 95.81 72 PRO A CA 1
ATOM 566 C C . PRO A 1 72 ? -9.131 0.977 -3.811 1.00 95.81 72 PRO A C 1
ATOM 568 O O . PRO A 1 72 ? -9.188 0.756 -2.601 1.00 95.81 72 PRO A O 1
ATOM 571 N N . ARG A 1 73 ? -8.993 -0.007 -4.698 1.00 97.56 73 ARG A N 1
ATOM 572 C CA . ARG A 1 73 ? -8.854 -1.427 -4.341 1.00 97.56 73 ARG A CA 1
ATOM 573 C C . ARG A 1 73 ? -7.401 -1.809 -4.086 1.00 97.56 73 ARG A C 1
ATOM 575 O O . ARG A 1 73 ? -7.112 -2.654 -3.240 1.00 97.56 73 ARG A O 1
ATOM 582 N N . TRP A 1 74 ? -6.482 -1.199 -4.825 1.00 97.81 74 TRP A N 1
ATOM 583 C CA . TRP A 1 74 ? -5.050 -1.442 -4.716 1.00 97.81 74 TRP A CA 1
ATOM 584 C C . TRP A 1 74 ? -4.254 -0.286 -5.323 1.00 97.81 74 TRP A C 1
ATOM 586 O O . TRP A 1 74 ? -4.762 0.448 -6.171 1.00 97.81 74 TRP A O 1
ATOM 596 N N . TYR A 1 75 ? -2.991 -0.181 -4.917 1.00 97.00 75 TYR A N 1
ATOM 597 C CA . TYR A 1 75 ? -1.951 0.521 -5.665 1.00 97.00 75 TYR A CA 1
ATOM 598 C C . TYR A 1 75 ? -0.712 -0.362 -5.787 1.00 97.00 75 TYR A C 1
ATOM 600 O O . TYR A 1 75 ? -0.472 -1.238 -4.949 1.00 97.00 75 TYR A O 1
ATOM 608 N N . ALA A 1 76 ? 0.082 -0.119 -6.820 1.00 97.38 76 ALA A N 1
ATOM 609 C CA . ALA A 1 76 ? 1.312 -0.829 -7.108 1.00 97.38 76 ALA A CA 1
ATOM 610 C C . ALA A 1 76 ? 2.442 0.154 -7.395 1.00 97.38 76 ALA A C 1
ATOM 612 O O . ALA A 1 76 ? 2.222 1.202 -7.992 1.00 97.38 76 ALA A O 1
ATOM 613 N N . VAL A 1 77 ? 3.655 -0.226 -7.003 1.00 95.81 77 VAL A N 1
ATOM 614 C CA . VAL A 1 77 ? 4.892 0.351 -7.525 1.00 95.81 77 VAL A CA 1
ATOM 615 C C . VAL A 1 77 ? 5.758 -0.791 -8.027 1.00 95.81 77 VAL A C 1
ATOM 617 O O . VAL A 1 77 ? 5.990 -1.758 -7.299 1.00 95.81 77 VAL A O 1
ATOM 620 N N . TYR A 1 78 ? 6.197 -0.720 -9.277 1.00 97.31 78 TYR A N 1
ATOM 621 C CA . TYR A 1 78 ? 6.903 -1.819 -9.923 1.00 97.31 78 TYR A CA 1
ATOM 622 C C . TYR A 1 78 ? 8.110 -1.356 -10.729 1.00 97.31 78 TYR A C 1
ATOM 624 O O . TYR A 1 78 ? 8.175 -0.243 -11.244 1.00 97.31 78 TYR A O 1
ATOM 632 N N . ALA A 1 79 ? 9.082 -2.255 -10.813 1.00 96.81 79 ALA A N 1
ATOM 633 C CA . ALA A 1 79 ? 10.306 -2.121 -11.574 1.00 96.81 79 ALA A CA 1
ATOM 634 C C . ALA A 1 79 ? 10.793 -3.523 -12.002 1.00 96.81 79 ALA A C 1
ATOM 636 O O . ALA A 1 79 ? 10.323 -4.542 -11.479 1.00 96.81 79 ALA A O 1
ATOM 637 N N . PRO A 1 80 ? 11.796 -3.625 -12.895 1.00 97.50 80 PRO A N 1
ATOM 638 C CA . PRO A 1 80 ? 12.302 -4.922 -13.350 1.00 97.50 80 PRO A CA 1
ATOM 639 C C . PRO A 1 80 ? 12.862 -5.828 -12.242 1.00 97.50 80 PRO A C 1
ATOM 641 O O . PRO A 1 80 ? 12.913 -7.041 -12.418 1.00 97.50 80 PRO A O 1
ATOM 644 N N . ARG A 1 81 ? 13.312 -5.248 -11.119 1.00 96.50 81 ARG A N 1
ATOM 645 C CA . ARG A 1 81 ? 14.036 -5.954 -10.042 1.00 96.50 81 ARG A CA 1
ATOM 646 C C . ARG A 1 81 ? 13.384 -5.876 -8.664 1.00 96.50 81 ARG A C 1
ATOM 648 O O . ARG A 1 81 ? 13.944 -6.385 -7.695 1.00 96.50 81 ARG A O 1
ATOM 655 N N . TRP A 1 82 ? 12.240 -5.214 -8.564 1.00 96.00 82 TRP A N 1
ATOM 656 C CA . TRP A 1 82 ? 11.427 -5.191 -7.359 1.00 96.00 82 TRP A CA 1
ATOM 657 C C . TRP A 1 82 ? 10.010 -4.766 -7.728 1.00 96.00 82 TRP A C 1
ATOM 659 O O . TRP A 1 82 ? 9.803 -4.010 -8.675 1.00 96.00 82 TRP A O 1
ATOM 669 N N . ALA A 1 83 ? 9.023 -5.269 -7.006 1.00 97.12 83 ALA A N 1
ATOM 670 C CA . ALA A 1 83 ? 7.668 -4.768 -7.112 1.00 97.12 83 ALA A CA 1
ATOM 671 C C . ALA A 1 83 ? 6.959 -4.888 -5.771 1.00 97.12 83 ALA A C 1
ATOM 673 O O . ALA A 1 83 ? 7.213 -5.796 -4.977 1.00 97.12 83 ALA A O 1
ATOM 674 N N . HIS A 1 84 ? 6.061 -3.948 -5.538 1.00 96.06 84 HIS A N 1
ATOM 675 C CA . HIS A 1 84 ? 5.280 -3.821 -4.330 1.00 96.06 84 HIS A CA 1
ATOM 676 C C . HIS A 1 84 ? 3.836 -3.493 -4.703 1.00 96.06 84 HIS A C 1
ATOM 678 O O . HIS A 1 84 ? 3.593 -2.671 -5.584 1.00 96.06 84 HIS A O 1
ATOM 684 N N . ALA A 1 85 ? 2.875 -4.096 -4.013 1.00 97.62 85 ALA A N 1
ATOM 685 C CA . ALA A 1 85 ? 1.492 -3.644 -4.053 1.00 97.62 85 ALA A CA 1
ATOM 686 C C . ALA A 1 85 ? 0.904 -3.599 -2.651 1.00 97.62 85 ALA A C 1
ATOM 688 O O . ALA A 1 85 ? 1.175 -4.479 -1.836 1.00 97.62 85 ALA A O 1
ATOM 689 N N . CYS A 1 86 ? 0.052 -2.610 -2.402 1.00 97.56 86 CYS A N 1
ATOM 690 C CA . CYS A 1 86 ? -0.793 -2.576 -1.220 1.00 97.56 86 CYS A CA 1
ATOM 691 C C . CYS A 1 86 ? -2.250 -2.737 -1.645 1.00 97.56 86 CYS A C 1
ATOM 693 O O . CYS A 1 86 ? -2.730 -2.034 -2.535 1.00 97.56 86 CYS A O 1
ATOM 695 N N . LEU A 1 87 ? -2.944 -3.674 -1.012 1.00 97.62 87 LEU A N 1
ATOM 696 C CA . LEU A 1 87 ? -4.328 -4.023 -1.300 1.00 97.62 87 LEU A CA 1
ATOM 697 C C . LEU A 1 87 ? -5.220 -3.549 -0.153 1.00 97.62 87 LEU A C 1
ATOM 699 O O . LEU A 1 87 ? -4.917 -3.805 1.015 1.00 97.62 87 LEU A O 1
ATOM 703 N N . ALA A 1 88 ? -6.341 -2.924 -0.493 1.00 96.00 88 ALA A N 1
ATOM 704 C CA . ALA A 1 88 ? -7.383 -2.544 0.446 1.00 96.00 88 ALA A CA 1
ATOM 705 C C . ALA A 1 88 ? -8.299 -3.751 0.723 1.00 96.00 88 ALA A C 1
ATOM 707 O O . ALA A 1 88 ? -9.208 -4.047 -0.053 1.00 96.00 88 ALA A O 1
ATOM 708 N N . LEU A 1 89 ? -8.056 -4.483 1.817 1.00 95.75 89 LEU A N 1
ATOM 709 C CA . LEU A 1 89 ? -8.913 -5.617 2.211 1.00 95.75 89 LEU A CA 1
ATOM 710 C C . LEU A 1 89 ? -10.208 -5.159 2.894 1.00 95.75 89 LEU A C 1
ATOM 712 O O . LEU A 1 89 ? -11.161 -5.926 3.008 1.00 95.75 89 LEU A O 1
ATOM 716 N N . THR A 1 90 ? -10.241 -3.905 3.328 1.00 94.00 90 THR A N 1
ATOM 717 C CA . THR A 1 90 ? -11.448 -3.175 3.713 1.00 94.00 90 THR A CA 1
ATOM 718 C C . THR A 1 90 ? -11.576 -1.908 2.877 1.00 94.00 90 THR A C 1
ATOM 720 O O . THR A 1 90 ? -10.547 -1.395 2.434 1.00 94.00 90 THR A O 1
ATOM 723 N N . PRO A 1 91 ? -12.796 -1.369 2.686 1.00 93.25 91 PRO A N 1
ATOM 724 C CA . PRO A 1 91 ? -12.990 -0.131 1.937 1.00 93.25 91 PRO A CA 1
ATOM 725 C C . PRO A 1 91 ? -12.116 1.010 2.466 1.00 93.25 91 PRO A C 1
ATOM 727 O O . PRO A 1 91 ? -12.068 1.240 3.676 1.00 93.25 91 PRO A O 1
ATOM 730 N N . MET A 1 92 ? -11.453 1.703 1.543 1.00 93.25 92 MET A N 1
ATOM 731 C CA . MET A 1 92 ? -10.652 2.907 1.776 1.00 93.25 92 MET A CA 1
ATOM 732 C C . MET A 1 92 ? -11.317 4.085 1.073 1.00 93.25 92 MET A C 1
ATOM 734 O O . MET A 1 92 ? -12.087 3.871 0.141 1.00 93.25 92 MET A O 1
ATOM 738 N N . ASP A 1 93 ? -11.011 5.310 1.483 1.00 93.12 93 ASP A N 1
ATOM 739 C CA . ASP A 1 93 ? -11.642 6.494 0.895 1.00 93.12 93 ASP A CA 1
ATOM 740 C C . ASP A 1 93 ? -10.859 6.954 -0.345 1.00 93.12 93 ASP A C 1
ATOM 742 O O . ASP A 1 93 ? -11.431 7.109 -1.425 1.00 93.12 93 ASP A O 1
ATOM 746 N N . ALA A 1 94 ? -9.536 7.078 -0.224 1.00 92.75 94 ALA A N 1
ATOM 747 C CA . ALA A 1 94 ? -8.647 7.523 -1.289 1.00 92.75 94 ALA A CA 1
ATOM 748 C C . ALA A 1 94 ? -7.189 7.063 -1.089 1.00 92.75 94 ALA A C 1
ATOM 750 O O . ALA A 1 94 ? -6.800 6.476 -0.071 1.00 92.75 94 ALA A O 1
ATOM 751 N N . ILE A 1 95 ? -6.363 7.350 -2.097 1.00 92.31 95 ILE A N 1
ATOM 752 C CA . ILE A 1 95 ? -4.906 7.216 -2.034 1.00 92.31 95 ILE A CA 1
ATOM 753 C C . ILE A 1 95 ? -4.288 8.522 -1.546 1.00 92.31 95 ILE A C 1
ATOM 755 O O . ILE A 1 95 ? -4.670 9.615 -1.969 1.00 92.31 95 ILE A O 1
ATOM 759 N N . VAL A 1 96 ? -3.291 8.380 -0.677 1.00 88.62 96 VAL A N 1
ATOM 760 C CA . VAL A 1 96 ? -2.388 9.451 -0.264 1.00 88.62 96 VAL A CA 1
ATOM 761 C C . VAL A 1 96 ? -1.024 9.173 -0.877 1.00 88.62 96 VAL A C 1
ATOM 763 O O . VAL A 1 96 ? -0.457 8.101 -0.654 1.00 88.62 96 VAL A O 1
ATOM 766 N N . TYR A 1 97 ? -0.496 10.142 -1.620 1.00 83.69 97 TYR A N 1
ATOM 767 C CA . TYR A 1 97 ? 0.837 10.096 -2.211 1.00 83.69 97 TYR A CA 1
ATOM 768 C C . TYR A 1 97 ? 1.561 11.412 -1.939 1.00 83.69 97 TYR A C 1
ATOM 770 O O . TYR A 1 97 ? 0.965 12.481 -2.043 1.00 83.69 97 TYR A O 1
ATOM 778 N N . TRP A 1 98 ? 2.836 11.325 -1.576 1.00 76.19 98 TRP A N 1
ATOM 779 C CA . TRP A 1 98 ? 3.749 12.462 -1.544 1.00 76.19 98 TRP A CA 1
ATOM 780 C C . TRP A 1 98 ? 5.107 12.009 -2.062 1.00 76.19 98 TRP A C 1
ATOM 782 O O . TRP A 1 98 ? 5.564 10.916 -1.723 1.00 76.19 98 TRP A O 1
ATOM 792 N N . ASP A 1 99 ? 5.787 12.867 -2.807 1.00 68.44 99 ASP A N 1
ATOM 793 C CA . ASP A 1 99 ? 7.187 12.709 -3.165 1.00 68.44 99 ASP A CA 1
ATOM 794 C C . ASP A 1 99 ? 7.964 13.977 -2.789 1.00 68.44 99 ASP A C 1
ATOM 796 O O . ASP A 1 99 ? 7.809 15.056 -3.341 1.00 68.44 99 ASP A O 1
ATOM 800 N N . SER A 1 100 ? 8.787 13.891 -1.746 1.00 59.84 100 SER A N 1
ATOM 801 C CA . SER A 1 100 ? 9.656 15.007 -1.364 1.00 59.84 100 SER A CA 1
ATOM 802 C C . SER A 1 100 ? 10.835 14.492 -0.557 1.00 59.84 100 SER A C 1
ATOM 804 O O . SER A 1 100 ? 10.616 13.866 0.480 1.00 59.84 100 SER A O 1
ATOM 806 N N . ALA A 1 101 ? 12.056 14.730 -1.060 1.00 57.03 101 ALA A N 1
ATOM 807 C CA . ALA A 1 101 ? 13.391 14.437 -0.501 1.00 57.03 101 ALA A CA 1
ATOM 808 C C . ALA A 1 101 ? 13.701 12.981 -0.071 1.00 57.03 101 ALA A C 1
ATOM 810 O O . ALA A 1 101 ? 14.853 12.561 -0.113 1.00 57.03 101 ALA A O 1
ATOM 811 N N . ALA A 1 102 ? 12.697 12.188 0.297 1.00 59.66 102 ALA A N 1
ATOM 812 C CA . ALA A 1 102 ? 12.771 10.793 0.712 1.00 59.66 102 ALA A CA 1
ATOM 813 C C . ALA A 1 102 ? 12.161 9.851 -0.342 1.00 59.66 102 ALA A C 1
ATOM 815 O O . ALA A 1 102 ? 11.583 8.832 0.029 1.00 59.66 102 ALA A O 1
ATOM 816 N N . MET A 1 103 ? 12.250 10.210 -1.636 1.00 68.88 103 MET A N 1
ATOM 817 C CA . MET A 1 103 ? 11.808 9.438 -2.820 1.00 68.88 103 MET A CA 1
ATOM 818 C C . MET A 1 103 ? 10.290 9.182 -2.949 1.00 68.88 103 MET A C 1
ATOM 820 O O . MET A 1 103 ? 9.791 9.023 -4.057 1.00 68.88 103 MET A O 1
ATOM 824 N N . GLY A 1 104 ? 9.547 9.244 -1.844 1.00 74.31 104 GLY A N 1
ATOM 825 C CA . GLY A 1 104 ? 8.093 9.312 -1.787 1.00 74.31 104 GLY A CA 1
ATOM 826 C C . GLY A 1 104 ? 7.470 8.213 -0.940 1.00 74.31 104 GLY A C 1
ATOM 827 O O . GLY A 1 104 ? 8.083 7.179 -0.654 1.00 74.31 104 GLY A O 1
ATOM 828 N N . GLY A 1 105 ? 6.236 8.436 -0.506 1.00 86.62 105 GLY A N 1
ATOM 829 C CA . GLY A 1 105 ? 5.470 7.379 0.117 1.00 86.62 105 GLY A CA 1
ATOM 830 C C . GLY A 1 105 ? 4.002 7.409 -0.240 1.00 86.62 105 GLY A C 1
ATOM 831 O O . GLY A 1 105 ? 3.427 8.432 -0.603 1.00 86.62 105 GLY A O 1
ATOM 832 N N . ILE A 1 106 ? 3.428 6.215 -0.192 1.00 90.88 106 ILE A N 1
ATOM 833 C CA . ILE A 1 106 ? 2.088 5.926 -0.679 1.00 90.88 106 ILE A CA 1
ATOM 834 C C . ILE A 1 106 ? 1.344 5.166 0.410 1.00 90.88 106 ILE A C 1
ATOM 836 O O . ILE A 1 106 ? 1.903 4.278 1.064 1.00 90.88 106 ILE A O 1
ATOM 840 N N . GLY A 1 107 ? 0.079 5.510 0.605 1.00 92.06 107 GLY A N 1
ATOM 841 C CA . GLY A 1 107 ? -0.820 4.796 1.494 1.00 92.06 107 GLY A CA 1
ATOM 842 C C . GLY A 1 107 ? -2.278 5.047 1.147 1.00 92.06 107 GLY A C 1
ATOM 843 O O . GLY A 1 107 ? -2.601 5.737 0.184 1.00 92.06 107 GLY A O 1
ATOM 844 N N . PHE A 1 108 ? -3.156 4.500 1.976 1.00 92.31 108 PHE A N 1
ATOM 845 C CA . PHE A 1 108 ? -4.587 4.768 1.922 1.00 92.31 108 PHE A CA 1
ATOM 846 C C . PHE A 1 108 ? -5.001 5.664 3.085 1.00 92.31 108 PHE A C 1
ATOM 848 O O . PHE A 1 108 ? -4.429 5.575 4.180 1.00 92.31 108 PHE A O 1
ATOM 855 N N . ASN A 1 109 ? -6.020 6.488 2.869 1.00 89.94 109 ASN A N 1
ATOM 856 C CA . ASN A 1 109 ? -6.787 7.082 3.955 1.00 89.94 109 ASN A CA 1
ATOM 857 C C . ASN A 1 109 ? -8.160 6.406 4.067 1.00 89.94 109 ASN A C 1
ATOM 859 O O . ASN A 1 109 ? -8.685 5.812 3.123 1.00 89.94 109 ASN A O 1
ATOM 863 N N . THR A 1 110 ? -8.724 6.471 5.264 1.00 90.00 110 THR A N 1
ATOM 864 C CA . THR A 1 110 ? -10.103 6.078 5.524 1.00 90.00 110 THR A CA 1
ATOM 865 C C . THR A 1 110 ? -10.595 6.799 6.770 1.00 90.00 110 THR A C 1
ATOM 867 O O . THR A 1 110 ? -9.821 7.065 7.682 1.00 90.00 110 THR A O 1
ATOM 870 N N . SER A 1 111 ? -11.886 7.089 6.829 1.00 89.31 111 SER A N 1
ATOM 871 C CA . SER A 1 111 ? -12.567 7.567 8.032 1.00 89.31 111 SER A CA 1
ATOM 872 C C . SER A 1 111 ? -12.771 6.476 9.099 1.00 89.31 111 SER A C 1
ATOM 874 O O . SER A 1 111 ? -13.163 6.776 10.224 1.00 89.31 111 SER A O 1
ATOM 876 N N . ARG A 1 112 ? -12.508 5.199 8.781 1.00 90.50 112 ARG A N 1
ATOM 877 C CA . ARG A 1 112 ? -12.720 4.056 9.687 1.00 90.50 112 ARG A CA 1
ATOM 878 C C . ARG A 1 112 ? -11.656 3.973 10.770 1.00 90.50 112 ARG A C 1
ATOM 880 O O . ARG A 1 112 ? -10.491 3.766 10.470 1.00 90.50 112 ARG A O 1
ATOM 887 N N . THR A 1 113 ? -12.037 4.006 12.035 1.00 90.19 113 THR A N 1
ATOM 888 C CA . THR A 1 113 ? -11.105 3.867 13.169 1.00 90.19 113 THR A CA 1
ATOM 889 C C . THR A 1 113 ? -10.776 2.418 13.537 1.00 90.19 113 THR A C 1
ATOM 891 O O . THR A 1 113 ? -9.756 2.161 14.172 1.00 90.19 113 THR A O 1
ATOM 894 N N . GLU A 1 114 ? -11.595 1.460 13.105 1.00 90.69 114 GLU A N 1
ATOM 895 C CA . GLU A 1 114 ? -11.495 0.049 13.484 1.00 90.69 114 GLU A CA 1
ATOM 896 C C . GLU A 1 114 ? -11.611 -0.880 12.276 1.00 90.69 114 GLU A C 1
ATOM 898 O O . GLU A 1 114 ? -12.203 -0.539 11.245 1.00 90.69 114 GLU A O 1
ATOM 903 N N . GLY A 1 115 ? -11.054 -2.085 12.421 1.00 90.12 115 GLY A N 1
ATOM 904 C CA . GLY A 1 115 ? -11.158 -3.138 11.416 1.00 90.12 115 GLY A CA 1
ATOM 905 C C . GLY A 1 115 ? -10.491 -2.790 10.087 1.00 90.12 115 GLY A C 1
ATOM 906 O O . GLY A 1 115 ? -10.843 -3.379 9.070 1.00 90.12 115 GLY A O 1
ATOM 907 N N . VAL A 1 116 ? -9.548 -1.843 10.061 1.00 93.81 116 VAL A N 1
ATOM 908 C CA . VAL A 1 116 ? -8.842 -1.454 8.836 1.00 93.81 116 VAL A CA 1
ATOM 909 C C . VAL A 1 116 ? -7.845 -2.549 8.480 1.00 93.81 116 VAL A C 1
ATOM 911 O O . VAL A 1 116 ? -6.943 -2.843 9.265 1.00 93.81 116 VAL A O 1
ATOM 914 N N . ARG A 1 117 ? -7.992 -3.162 7.298 1.00 95.56 117 ARG A N 1
ATOM 915 C CA . ARG A 1 117 ? -7.144 -4.282 6.859 1.00 95.56 117 ARG A CA 1
ATOM 916 C C . ARG A 1 117 ? -6.491 -3.988 5.517 1.00 95.56 117 ARG A C 1
ATOM 918 O O . ARG A 1 117 ? -7.151 -3.631 4.541 1.00 95.56 117 ARG A O 1
ATOM 925 N N . LEU A 1 118 ? -5.180 -4.189 5.474 1.00 96.38 118 LEU A N 1
ATOM 926 C CA . LEU A 1 118 ? -4.332 -3.992 4.305 1.00 96.38 118 LEU A CA 1
ATOM 927 C C . LEU A 1 118 ? -3.493 -5.238 4.049 1.00 96.38 118 LEU A C 1
ATOM 929 O O . LEU A 1 118 ? -3.118 -5.930 4.994 1.00 96.38 118 LEU A O 1
ATOM 933 N N . ARG A 1 119 ? -3.133 -5.475 2.789 1.00 97.25 119 ARG A N 1
ATOM 934 C CA . ARG A 1 119 ? -2.143 -6.491 2.410 1.00 97.25 119 ARG A CA 1
ATOM 935 C C . ARG A 1 119 ? -1.018 -5.870 1.611 1.00 97.25 119 ARG A C 1
ATOM 937 O O . ARG A 1 119 ? -1.273 -5.261 0.582 1.00 97.25 119 ARG A O 1
ATOM 944 N N . TYR A 1 120 ? 0.210 -6.107 2.042 1.00 97.81 120 TYR A N 1
ATOM 945 C CA . TYR A 1 120 ? 1.426 -5.711 1.346 1.00 97.81 120 TYR A CA 1
ATOM 946 C C . TYR A 1 120 ? 2.009 -6.923 0.630 1.00 97.81 120 TYR A C 1
ATOM 948 O O . TYR A 1 120 ? 2.435 -7.874 1.279 1.00 97.81 120 TYR A O 1
ATOM 956 N N . VAL A 1 121 ? 2.026 -6.898 -0.698 1.00 97.94 121 VAL A N 1
ATOM 957 C CA . VAL A 1 121 ? 2.634 -7.924 -1.554 1.00 97.94 121 VAL A CA 1
ATOM 958 C C . VAL A 1 121 ? 4.008 -7.439 -1.995 1.00 97.94 121 VAL A C 1
ATOM 960 O O . VAL A 1 121 ? 4.130 -6.309 -2.467 1.00 97.94 121 VAL A O 1
ATOM 963 N N . ILE A 1 122 ? 5.032 -8.286 -1.870 1.00 95.88 122 ILE A N 1
ATOM 964 C CA . ILE A 1 122 ? 6.412 -7.964 -2.262 1.00 95.88 122 ILE A CA 1
ATOM 965 C C . ILE A 1 122 ? 6.911 -9.032 -3.233 1.00 95.88 122 ILE A C 1
ATOM 967 O O . ILE A 1 122 ? 6.864 -10.223 -2.935 1.00 95.88 122 ILE A O 1
ATOM 971 N N . LEU A 1 123 ? 7.396 -8.603 -4.398 1.00 96.50 123 LEU A N 1
ATOM 972 C CA . LEU A 1 123 ? 7.867 -9.468 -5.480 1.00 96.50 123 LEU A CA 1
ATOM 973 C C . LEU A 1 123 ? 9.266 -9.036 -5.959 1.00 96.50 123 LEU A C 1
ATOM 975 O O . LEU A 1 123 ? 9.618 -7.859 -5.847 1.00 96.50 123 LEU A O 1
ATOM 979 N N . PRO A 1 124 ? 10.059 -9.944 -6.562 1.00 96.19 124 PRO A N 1
ATOM 980 C CA . PRO A 1 124 ? 11.395 -9.634 -7.088 1.00 96.19 124 PRO A CA 1
ATOM 981 C C . PRO A 1 124 ? 11.386 -8.769 -8.363 1.00 96.19 124 PRO A C 1
ATOM 983 O O . PRO A 1 124 ? 12.435 -8.558 -8.960 1.00 96.19 124 PRO A O 1
ATOM 986 N N . GLY A 1 125 ? 10.223 -8.297 -8.813 1.00 97.06 125 GLY A N 1
ATOM 987 C CA . GLY A 1 125 ? 10.049 -7.512 -10.033 1.00 97.06 125 GLY A CA 1
ATOM 988 C C . GLY A 1 125 ? 8.688 -7.754 -10.673 1.00 97.06 125 GLY A C 1
ATOM 989 O O . GLY A 1 125 ? 8.068 -8.799 -10.462 1.00 97.06 125 GLY A O 1
ATOM 990 N N . ALA A 1 126 ? 8.221 -6.788 -11.459 1.00 97.88 126 ALA A N 1
ATOM 991 C CA . ALA A 1 126 ? 7.035 -6.928 -12.296 1.00 97.88 126 A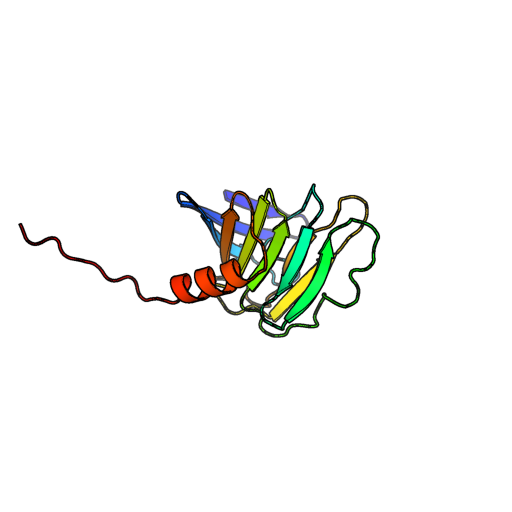LA A CA 1
ATOM 992 C C . ALA A 1 126 ? 7.141 -6.018 -13.526 1.00 97.88 126 ALA A C 1
ATOM 994 O O . ALA A 1 126 ? 7.786 -4.972 -13.487 1.00 97.88 126 ALA A O 1
ATOM 995 N N . ARG A 1 127 ? 6.510 -6.435 -14.629 1.00 97.12 127 ARG A N 1
ATOM 996 C CA . ARG A 1 127 ? 6.477 -5.668 -15.884 1.00 97.12 127 ARG A CA 1
ATOM 997 C C . ARG A 1 127 ? 5.466 -4.519 -15.848 1.00 97.12 127 ARG A C 1
ATOM 999 O O . ARG A 1 127 ? 5.687 -3.499 -16.484 1.00 97.12 127 ARG A O 1
ATOM 1006 N N . ASP A 1 128 ? 4.354 -4.736 -15.160 1.00 97.44 128 ASP A N 1
ATOM 1007 C CA . ASP A 1 128 ? 3.203 -3.841 -15.069 1.00 97.44 128 ASP A CA 1
ATOM 1008 C C . ASP A 1 128 ? 2.436 -4.126 -13.768 1.00 97.44 128 ASP A C 1
ATOM 1010 O O . ASP A 1 128 ? 2.748 -5.088 -13.061 1.00 97.44 128 ASP A O 1
ATOM 1014 N N . ALA A 1 129 ? 1.409 -3.330 -13.460 1.00 97.88 129 ALA A N 1
ATOM 1015 C CA . ALA A 1 129 ? 0.614 -3.467 -12.240 1.00 97.88 129 ALA A CA 1
ATOM 1016 C C . ALA A 1 129 ? -0.406 -4.621 -12.244 1.00 97.88 129 ALA A C 1
ATOM 1018 O O . ALA A 1 129 ? -1.105 -4.823 -11.249 1.00 97.88 129 ALA A O 1
ATOM 1019 N N . SER A 1 130 ? -0.486 -5.440 -13.300 1.00 98.00 130 SER A N 1
ATOM 1020 C CA . SER A 1 130 ? -1.478 -6.526 -13.376 1.00 98.00 130 SER A CA 1
ATOM 1021 C C . SER A 1 130 ? -1.341 -7.555 -12.247 1.00 98.00 130 SER A C 1
ATOM 1023 O O . SER A 1 130 ? -2.302 -8.258 -11.926 1.00 98.00 130 SER A O 1
ATOM 1025 N N . PHE A 1 131 ? -0.164 -7.659 -11.616 1.00 97.88 131 PHE A N 1
ATOM 1026 C CA . PHE A 1 131 ? 0.011 -8.505 -10.435 1.00 97.88 131 PHE A CA 1
ATOM 1027 C C . PHE A 1 131 ? -0.839 -8.028 -9.255 1.00 97.88 131 PHE A C 1
ATOM 1029 O O . PHE A 1 131 ? -1.391 -8.876 -8.560 1.00 97.88 131 PHE A O 1
ATOM 1036 N N . ALA A 1 132 ? -0.990 -6.718 -9.047 1.00 98.19 132 ALA A N 1
ATOM 1037 C CA . ALA A 1 132 ? -1.778 -6.174 -7.946 1.00 98.19 132 ALA A CA 1
ATOM 1038 C C . ALA A 1 132 ? -3.257 -6.544 -8.095 1.00 98.19 132 ALA A C 1
ATOM 1040 O O . ALA A 1 132 ? -3.852 -7.067 -7.157 1.00 98.19 132 ALA A O 1
ATOM 1041 N N . GLU A 1 133 ? -3.813 -6.402 -9.301 1.00 97.94 133 GLU A N 1
ATOM 1042 C CA . GLU A 1 133 ? -5.180 -6.830 -9.622 1.00 97.94 133 GLU A CA 1
ATOM 1043 C C . GLU A 1 133 ? -5.370 -8.346 -9.412 1.00 97.94 133 GLU A C 1
ATOM 1045 O O . GLU A 1 133 ? -6.351 -8.767 -8.797 1.00 97.94 133 GLU A O 1
ATOM 1050 N N . ARG A 1 134 ? -4.421 -9.187 -9.856 1.00 97.56 134 ARG A N 1
ATOM 1051 C CA . ARG A 1 134 ? -4.481 -10.646 -9.619 1.00 97.56 134 ARG A CA 1
ATOM 1052 C C . ARG A 1 134 ? -4.462 -10.989 -8.130 1.00 97.56 134 ARG A C 1
ATOM 1054 O O . ARG A 1 134 ? -5.251 -11.818 -7.681 1.00 97.56 134 ARG A O 1
ATOM 1061 N N . TRP A 1 135 ? -3.574 -10.355 -7.367 1.00 97.69 135 TRP A N 1
ATOM 1062 C CA . TRP A 1 135 ? -3.482 -10.549 -5.921 1.00 97.69 135 TRP A CA 1
ATOM 1063 C C . TRP A 1 135 ? -4.726 -10.051 -5.191 1.00 97.69 135 TRP A C 1
ATOM 1065 O O . TRP A 1 135 ? -5.181 -10.717 -4.263 1.00 97.69 135 TRP A O 1
ATOM 1075 N N . TYR A 1 136 ? -5.299 -8.929 -5.628 1.00 97.38 136 TYR A N 1
ATOM 1076 C CA . TYR A 1 136 ? -6.544 -8.405 -5.084 1.00 97.38 136 TYR A CA 1
ATOM 1077 C C . TYR A 1 136 ? -7.687 -9.396 -5.283 1.00 97.38 136 TYR A C 1
ATOM 1079 O O . TYR A 1 136 ? -8.338 -9.765 -4.312 1.00 97.38 136 TYR A O 1
ATOM 1087 N N . ARG A 1 137 ? -7.879 -9.903 -6.509 1.00 95.94 137 ARG A N 1
ATOM 1088 C CA . ARG A 1 137 ? -8.907 -10.917 -6.803 1.00 95.94 137 ARG A CA 1
ATOM 1089 C C . ARG A 1 137 ? -8.742 -12.158 -5.935 1.00 95.94 137 ARG A C 1
ATOM 1091 O O . ARG A 1 137 ? -9.698 -12.564 -5.289 1.00 95.94 137 ARG A O 1
ATOM 1098 N N . ARG A 1 138 ? -7.517 -12.683 -5.832 1.00 94.00 138 ARG A N 1
ATOM 1099 C CA . ARG A 1 138 ? -7.206 -13.821 -4.956 1.00 94.00 138 ARG A CA 1
ATOM 1100 C C . ARG A 1 138 ? -7.525 -13.531 -3.487 1.00 94.00 138 ARG A C 1
ATOM 1102 O O . ARG A 1 138 ? -7.955 -14.421 -2.770 1.00 94.00 138 ARG A O 1
ATOM 1109 N N . ALA A 1 139 ? -7.309 -12.302 -3.021 1.00 92.56 139 ALA A N 1
ATOM 1110 C CA . ALA A 1 139 ? -7.616 -11.916 -1.645 1.00 92.56 139 ALA A CA 1
ATOM 1111 C C . ALA A 1 139 ? -9.127 -11.812 -1.360 1.00 92.56 139 ALA A C 1
ATOM 1113 O O . ALA A 1 139 ? -9.510 -11.853 -0.194 1.00 92.56 139 ALA A O 1
ATOM 1114 N N . GLN A 1 140 ? -9.962 -11.686 -2.397 1.00 89.38 140 GLN A N 1
ATOM 1115 C CA . GLN A 1 140 ? -11.425 -11.715 -2.287 1.00 89.38 140 GLN A CA 1
ATOM 1116 C C . GLN A 1 140 ? -11.999 -13.137 -2.364 1.00 89.38 140 GLN A C 1
ATOM 1118 O O . GLN A 1 140 ? -13.180 -13.335 -2.082 1.00 89.38 140 GLN A O 1
ATOM 1123 N N . GLU A 1 141 ? -11.199 -14.130 -2.764 1.00 84.94 141 GLU A N 1
ATOM 1124 C CA . GLU A 1 141 ? -11.673 -15.507 -2.842 1.00 84.94 141 GLU A CA 1
ATOM 1125 C C . GLU A 1 141 ? -11.941 -16.055 -1.432 1.00 84.94 141 GLU A C 1
ATOM 1127 O O . GLU A 1 141 ? -11.081 -15.952 -0.551 1.00 84.94 141 GLU A O 1
ATOM 1132 N N . PRO A 1 142 ? -13.120 -16.656 -1.194 1.00 72.19 142 PRO A N 1
ATOM 1133 C CA . PRO A 1 142 ? -13.401 -17.295 0.079 1.00 72.19 142 PRO A CA 1
ATOM 1134 C C . PRO A 1 142 ? -12.412 -18.440 0.306 1.00 72.19 142 PRO A C 1
ATOM 1136 O O . PRO A 1 142 ? -12.135 -19.231 -0.600 1.00 72.19 142 PRO A O 1
ATOM 1139 N N . ILE A 1 143 ? -11.893 -18.537 1.532 1.00 69.69 143 ILE A N 1
ATOM 1140 C CA . ILE A 1 143 ? -11.014 -19.635 1.931 1.00 69.69 143 ILE A CA 1
ATOM 1141 C C . ILE A 1 143 ? -11.796 -20.937 1.771 1.00 69.69 143 ILE A C 1
ATOM 1143 O O . ILE A 1 143 ? -12.802 -21.158 2.444 1.00 69.69 143 ILE A O 1
ATOM 1147 N N . LYS A 1 144 ? -11.328 -21.803 0.874 1.00 67.00 144 LYS A N 1
ATOM 1148 C CA . LYS A 1 144 ? -11.822 -23.172 0.762 1.00 67.00 144 LYS A CA 1
ATOM 1149 C C . LYS A 1 144 ? -10.989 -24.037 1.693 1.00 67.00 144 LYS A C 1
ATOM 1151 O O . LYS A 1 144 ? -9.800 -24.229 1.449 1.00 67.00 144 LYS A O 1
ATOM 1156 N N . VAL A 1 145 ? -11.605 -24.523 2.765 1.00 67.56 145 VAL A N 1
ATOM 1157 C CA . VAL A 1 145 ? -11.022 -25.600 3.565 1.00 67.56 145 VAL A CA 1
ATOM 1158 C C . VAL A 1 145 ? -11.134 -26.863 2.720 1.00 67.56 145 VAL A C 1
ATOM 1160 O O . VAL A 1 145 ? -12.237 -27.270 2.361 1.00 67.56 145 VAL A O 1
ATOM 1163 N N . VAL A 1 146 ? -9.994 -27.425 2.329 1.00 70.06 146 VAL A N 1
ATOM 1164 C CA . VAL A 1 146 ? -9.950 -28.760 1.736 1.00 70.06 146 VAL A CA 1
ATOM 1165 C C . VAL A 1 146 ? -9.751 -29.704 2.909 1.00 70.06 146 VAL A C 1
ATOM 1167 O O . VAL A 1 146 ? -8.686 -29.699 3.521 1.00 70.06 146 VAL A O 1
ATOM 1170 N N . GLU A 1 147 ? -10.799 -30.432 3.282 1.00 61.31 147 GLU A N 1
ATOM 1171 C CA . GLU A 1 147 ? -10.647 -31.553 4.204 1.00 61.31 147 GLU A CA 1
ATOM 1172 C C . GLU A 1 147 ? -9.856 -32.636 3.465 1.00 61.31 147 GLU A C 1
ATOM 1174 O O . GLU A 1 147 ? -10.302 -33.149 2.437 1.00 61.31 147 GLU A O 1
ATOM 1179 N N . GLU A 1 148 ? -8.644 -32.930 3.935 1.00 56.50 148 GLU A N 1
ATOM 1180 C CA . GLU A 1 148 ? -7.916 -34.117 3.497 1.00 56.50 148 GLU A CA 1
ATOM 1181 C C . GLU A 1 148 ? -8.640 -35.329 4.090 1.00 56.50 148 GLU A C 1
ATOM 1183 O O . GLU A 1 148 ? -8.629 -35.546 5.300 1.00 56.50 148 GLU A O 1
ATOM 1188 N N . SER A 1 149 ? -9.342 -36.080 3.244 1.00 53.94 149 SER A N 1
ATOM 1189 C CA . SER A 1 149 ? -9.849 -37.403 3.599 1.00 53.94 149 SER A CA 1
ATOM 1190 C C . SER A 1 149 ? -8.668 -38.373 3.699 1.00 53.94 149 SER A C 1
ATOM 1192 O O . SER A 1 149 ? -7.962 -38.548 2.700 1.00 53.94 149 SER A O 1
ATOM 1194 N N . GLU A 1 150 ? -8.471 -38.952 4.889 1.00 49.31 150 GLU A N 1
ATOM 1195 C CA . GLU A 1 150 ? -7.534 -40.057 5.173 1.00 49.31 150 GLU A CA 1
ATOM 1196 C C . GLU A 1 150 ? -7.793 -41.306 4.315 1.00 49.31 150 GLU A C 1
ATOM 1198 O O . GLU A 1 150 ? -8.976 -41.611 4.026 1.00 49.31 150 GLU A O 1
#

Foldseek 3Di:
DWDADPPRKIKDWDWADDPFKIKIFMAIPFQPDQGDKDFDQDKFWKAWPVGDIDILALPWPCPCFWQVDAFTQKMKTFDAFKIKMKGFLDTFGGKDWTRHPRSIMIGTGHRDRGGGMMMMGIDRGDPDCVVRVVVSVVSPDPDDDDPPDD